Protein AF-A0A662A0X9-F1 (afdb_monomer_lite)

Structure (mmCIF, N/CA/C/O backbone):
data_AF-A0A662A0X9-F1
#
_entry.id   AF-A0A662A0X9-F1
#
loop_
_atom_site.group_PDB
_atom_site.id
_atom_site.type_symbol
_atom_site.label_atom_id
_atom_site.label_alt_id
_atom_site.label_comp_id
_atom_site.label_asym_id
_atom_site.label_entity_id
_atom_site.label_seq_id
_atom_site.pdbx_PDB_ins_code
_atom_site.Cartn_x
_atom_site.Cartn_y
_atom_site.Cartn_z
_atom_site.occupancy
_atom_site.B_iso_or_equiv
_atom_site.auth_seq_id
_atom_site.auth_comp_id
_atom_site.auth_asym_id
_atom_site.auth_atom_id
_atom_site.pdbx_PDB_model_num
ATOM 1 N N . MET A 1 1 ? 4.004 2.133 -5.952 1.00 86.50 1 MET A N 1
ATOM 2 C CA . MET A 1 1 ? 5.392 1.665 -6.192 1.00 86.50 1 MET A CA 1
ATOM 3 C C . MET A 1 1 ? 6.095 1.292 -4.889 1.00 86.50 1 MET A C 1
ATOM 5 O O . MET A 1 1 ? 6.550 0.162 -4.786 1.00 86.50 1 MET A O 1
ATOM 9 N N . SER A 1 2 ? 6.110 2.168 -3.874 1.00 86.56 2 SER A N 1
ATOM 10 C CA . SER A 1 2 ? 6.774 1.937 -2.575 1.00 86.56 2 SER A CA 1
ATOM 11 C C . SER A 1 2 ? 6.448 0.590 -1.918 1.00 86.56 2 SER A C 1
ATOM 13 O O . SER A 1 2 ? 7.362 -0.094 -1.471 1.00 86.56 2 SER A O 1
ATOM 15 N N . LEU A 1 3 ? 5.177 0.165 -1.932 1.00 87.81 3 LEU A N 1
ATOM 16 C CA . LEU A 1 3 ? 4.759 -1.155 -1.437 1.00 87.81 3 LEU A CA 1
ATOM 17 C C . LEU A 1 3 ? 5.535 -2.305 -2.096 1.00 87.81 3 LEU A C 1
ATOM 19 O O . LEU A 1 3 ? 6.056 -3.173 -1.405 1.00 87.81 3 LEU A O 1
ATOM 23 N N . ARG A 1 4 ? 5.634 -2.303 -3.430 1.00 90.62 4 ARG A N 1
ATOM 24 C CA . ARG A 1 4 ? 6.318 -3.364 -4.181 1.00 90.62 4 ARG A CA 1
ATOM 25 C C . ARG A 1 4 ? 7.823 -3.364 -3.932 1.00 90.62 4 ARG A C 1
ATOM 27 O O . ARG A 1 4 ? 8.410 -4.432 -3.849 1.00 90.62 4 ARG A O 1
ATOM 34 N N . ILE A 1 5 ? 8.423 -2.187 -3.754 1.00 90.31 5 ILE A N 1
ATOM 35 C CA . ILE A 1 5 ? 9.834 -2.060 -3.365 1.00 90.31 5 ILE A CA 1
ATOM 36 C C . ILE A 1 5 ? 10.054 -2.685 -1.983 1.00 90.31 5 ILE A C 1
ATOM 38 O O . ILE A 1 5 ? 10.960 -3.495 -1.807 1.00 90.31 5 ILE A O 1
ATOM 42 N N . SER A 1 6 ? 9.213 -2.347 -1.002 1.00 87.50 6 SER A N 1
ATOM 43 C CA . SER A 1 6 ? 9.299 -2.930 0.341 1.00 87.50 6 SER A CA 1
ATOM 44 C C . SER A 1 6 ? 9.110 -4.451 0.317 1.00 87.50 6 SER A C 1
ATOM 46 O O . SER A 1 6 ? 9.877 -5.163 0.963 1.00 87.50 6 SER A O 1
ATOM 48 N N . LEU A 1 7 ? 8.148 -4.949 -0.468 1.00 89.69 7 LEU A N 1
ATOM 49 C CA . LEU A 1 7 ? 7.924 -6.383 -0.649 1.00 89.69 7 LEU A CA 1
ATOM 50 C C . LEU A 1 7 ? 9.140 -7.081 -1.267 1.00 89.69 7 LEU A C 1
ATOM 52 O O . LEU A 1 7 ? 9.553 -8.109 -0.751 1.00 89.69 7 LEU A O 1
ATOM 56 N N . TYR A 1 8 ? 9.759 -6.498 -2.297 1.00 92.06 8 TYR A N 1
ATOM 57 C CA . TYR A 1 8 ? 10.965 -7.054 -2.913 1.00 92.06 8 TYR A CA 1
ATOM 58 C C . TYR A 1 8 ? 12.095 -7.256 -1.891 1.00 92.06 8 TYR A C 1
ATOM 60 O O . TYR A 1 8 ? 12.676 -8.338 -1.827 1.00 92.06 8 TYR A O 1
ATOM 68 N N . TYR A 1 9 ? 12.396 -6.263 -1.043 1.00 91.00 9 TYR A N 1
ATOM 69 C CA . TYR A 1 9 ? 13.446 -6.431 -0.026 1.00 91.00 9 TYR A CA 1
ATOM 70 C C . TYR A 1 9 ? 13.058 -7.447 1.045 1.00 91.00 9 TYR A C 1
ATOM 72 O O . TYR A 1 9 ? 13.914 -8.199 1.515 1.00 91.00 9 TYR A O 1
ATOM 80 N N . TYR A 1 10 ? 11.782 -7.503 1.424 1.00 90.25 10 TYR A N 1
ATOM 81 C CA . TYR A 1 10 ? 11.289 -8.539 2.323 1.00 90.25 10 TYR A CA 1
ATOM 82 C C . TYR A 1 10 ? 11.477 -9.937 1.711 1.00 90.25 10 TYR A C 1
ATOM 84 O O . TYR A 1 10 ? 12.106 -10.799 2.321 1.00 90.25 10 TYR A O 1
ATOM 92 N N . GLU A 1 11 ? 11.031 -10.148 0.475 1.00 91.62 11 GLU A N 1
ATOM 93 C CA . GLU A 1 11 ? 11.134 -11.435 -0.214 1.00 91.62 11 GLU A CA 1
ATOM 94 C C . GLU A 1 11 ? 12.598 -11.840 -0.445 1.00 91.62 11 GLU A C 1
ATOM 96 O O . GLU A 1 11 ? 12.960 -13.002 -0.261 1.00 91.62 11 GLU A O 1
ATOM 101 N N . LYS A 1 12 ? 13.468 -10.879 -0.777 1.00 90.44 12 LYS A N 1
ATOM 102 C CA . LYS A 1 12 ? 14.907 -11.104 -0.963 1.00 90.44 12 LYS A CA 1
ATOM 103 C C . LYS A 1 12 ? 15.613 -11.492 0.336 1.00 90.44 12 LYS A C 1
ATOM 105 O O . LYS A 1 12 ? 16.422 -12.417 0.340 1.00 90.44 12 LYS A O 1
ATOM 110 N N . THR A 1 13 ? 15.308 -10.813 1.444 1.00 89.06 13 THR A N 1
ATOM 111 C CA . THR A 1 13 ? 15.907 -11.110 2.762 1.00 89.06 13 THR A CA 1
ATOM 112 C C . THR A 1 13 ? 15.470 -12.469 3.310 1.00 89.06 13 THR A C 1
ATOM 114 O O . THR A 1 13 ? 16.243 -13.111 4.016 1.00 89.06 13 THR A O 1
ATOM 117 N N . HIS A 1 14 ? 14.281 -12.943 2.929 1.00 89.75 14 HIS A N 1
ATOM 118 C CA . HIS A 1 14 ? 13.721 -14.226 3.363 1.00 89.75 14 HIS A CA 1
ATOM 119 C C . HIS A 1 14 ? 13.911 -15.363 2.340 1.00 89.75 14 HIS A C 1
ATOM 121 O O . HIS A 1 14 ? 13.348 -16.439 2.514 1.00 89.75 14 HIS A O 1
ATOM 127 N N . ASN A 1 15 ? 14.722 -15.158 1.292 1.00 91.25 15 ASN A N 1
ATOM 128 C CA . ASN A 1 15 ? 14.991 -16.131 0.219 1.00 91.25 15 ASN A CA 1
ATOM 129 C C . ASN A 1 15 ? 13.729 -16.631 -0.522 1.00 91.25 15 ASN A C 1
ATOM 131 O O . ASN A 1 15 ? 13.713 -17.749 -1.031 1.00 91.25 15 ASN A O 1
ATOM 135 N N . ILE A 1 16 ? 12.676 -15.809 -0.594 1.00 91.19 16 ILE A N 1
ATOM 136 C CA . ILE A 1 16 ? 11.445 -16.096 -1.354 1.00 91.19 16 ILE A CA 1
ATOM 137 C C . ILE A 1 16 ? 11.681 -15.883 -2.857 1.00 91.19 16 ILE A C 1
ATOM 139 O O . ILE A 1 16 ? 11.128 -16.595 -3.692 1.00 91.19 16 ILE A O 1
ATOM 143 N N . ILE A 1 17 ? 12.526 -14.911 -3.206 1.00 90.75 17 ILE A N 1
ATOM 144 C CA . ILE A 1 17 ? 12.973 -14.647 -4.578 1.00 90.75 17 ILE A CA 1
ATOM 145 C C . ILE A 1 17 ? 14.481 -14.869 -4.705 1.00 90.75 17 ILE A C 1
ATOM 147 O O . ILE A 1 17 ? 15.219 -14.811 -3.719 1.00 90.75 17 ILE A O 1
ATOM 151 N N . ASN A 1 18 ? 14.946 -15.099 -5.937 1.00 89.12 18 ASN A N 1
ATOM 152 C CA . ASN A 1 18 ? 16.373 -15.218 -6.232 1.00 89.12 18 ASN A CA 1
ATOM 153 C C . ASN A 1 18 ? 17.113 -13.931 -5.809 1.00 89.12 18 ASN A C 1
ATOM 155 O O . ASN A 1 18 ? 16.688 -12.827 -6.152 1.00 89.12 18 ASN A O 1
ATOM 159 N N . LYS A 1 19 ? 18.234 -14.073 -5.089 1.00 84.94 19 LYS A N 1
ATOM 160 C CA . LYS A 1 19 ? 19.076 -12.954 -4.636 1.00 84.94 19 LYS A CA 1
ATOM 161 C C . LYS A 1 19 ? 19.642 -12.121 -5.787 1.00 84.94 19 LYS A C 1
ATOM 163 O O . LYS A 1 19 ? 19.870 -10.926 -5.594 1.00 84.94 19 LYS A O 1
ATOM 168 N N . ASP A 1 20 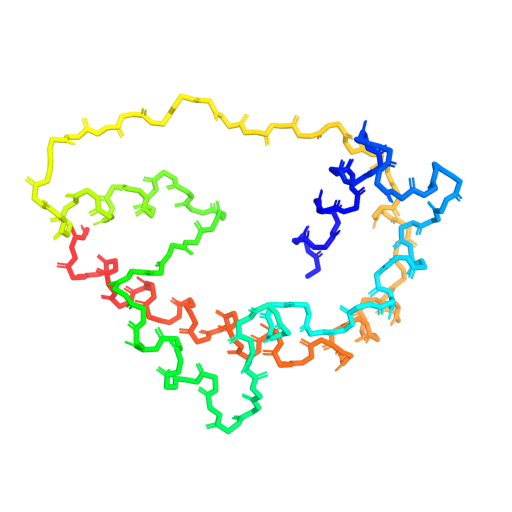? 19.811 -12.721 -6.958 1.00 88.88 20 ASP A N 1
ATOM 169 C CA . ASP A 1 20 ? 20.351 -12.051 -8.141 1.00 88.88 20 ASP A CA 1
ATOM 170 C C . ASP A 1 20 ? 19.276 -11.316 -8.951 1.00 88.88 20 ASP A C 1
ATOM 172 O O . ASP A 1 20 ? 19.604 -10.545 -9.849 1.00 88.88 20 ASP A O 1
ATOM 176 N N . ARG A 1 21 ? 17.988 -11.503 -8.620 1.00 89.31 21 ARG A N 1
ATOM 177 C CA . ARG A 1 21 ? 16.891 -10.798 -9.291 1.00 89.31 21 ARG A CA 1
ATOM 178 C C . ARG A 1 21 ? 16.987 -9.295 -9.041 1.00 89.31 21 ARG A C 1
ATOM 180 O O . ARG A 1 21 ? 17.162 -8.857 -7.896 1.00 89.31 21 ARG A O 1
ATOM 187 N N . LEU A 1 22 ? 16.819 -8.512 -10.104 1.00 90.88 22 LEU A N 1
ATOM 188 C CA . LEU A 1 22 ? 16.826 -7.054 -10.032 1.00 90.88 22 LEU A CA 1
ATOM 189 C C . LEU A 1 22 ? 15.460 -6.516 -9.601 1.00 90.88 22 LEU A C 1
ATOM 191 O O . LEU A 1 22 ? 14.410 -7.068 -9.933 1.00 90.88 22 LEU A O 1
ATOM 195 N N . LEU A 1 23 ? 15.461 -5.381 -8.896 1.00 90.19 23 LEU A N 1
ATOM 196 C CA . LEU A 1 23 ? 14.220 -4.737 -8.462 1.00 90.19 23 LEU A CA 1
ATOM 197 C C . LEU A 1 23 ? 13.339 -4.329 -9.657 1.00 90.19 23 LEU A C 1
ATOM 199 O O . LEU A 1 23 ? 12.119 -4.445 -9.584 1.00 90.19 23 LEU A O 1
ATOM 203 N N . THR A 1 24 ? 13.937 -3.864 -10.757 1.00 88.56 24 THR A N 1
ATOM 204 C CA . THR A 1 24 ? 13.210 -3.481 -11.981 1.00 88.56 24 THR A CA 1
ATOM 205 C C . THR A 1 24 ? 12.417 -4.642 -12.566 1.00 88.56 24 THR A C 1
ATOM 207 O O . THR A 1 24 ? 11.245 -4.471 -12.878 1.00 88.56 24 THR A O 1
ATOM 210 N N . GLU A 1 25 ? 13.035 -5.819 -12.652 1.00 89.44 25 GLU A N 1
ATOM 211 C CA . GLU A 1 25 ? 12.398 -7.035 -13.163 1.00 89.44 25 GLU A CA 1
ATOM 212 C C . GLU A 1 25 ? 11.228 -7.433 -12.263 1.00 89.44 25 GLU A C 1
ATOM 214 O O . GLU A 1 25 ? 10.124 -7.691 -12.734 1.00 89.44 25 GLU A O 1
ATOM 219 N N . GLU A 1 26 ? 11.433 -7.410 -10.942 1.00 90.25 26 GLU A N 1
ATOM 220 C CA . GLU A 1 26 ? 10.387 -7.777 -9.987 1.00 90.25 26 GLU A CA 1
ATOM 221 C C . GLU A 1 26 ? 9.166 -6.847 -10.075 1.00 90.25 26 GLU A C 1
ATOM 223 O O . GLU A 1 26 ? 8.017 -7.295 -10.003 1.00 90.25 26 GLU A O 1
ATOM 228 N N . LEU A 1 27 ? 9.383 -5.544 -10.267 1.00 89.88 27 LEU A N 1
ATOM 229 C CA . LEU A 1 27 ? 8.299 -4.566 -10.374 1.00 89.88 27 LEU A CA 1
ATOM 230 C C . LEU A 1 27 ? 7.378 -4.812 -11.578 1.00 89.88 27 LEU A C 1
ATOM 232 O O . LEU A 1 27 ? 6.193 -4.476 -11.496 1.00 89.88 27 LEU A O 1
ATOM 236 N N . GLU A 1 28 ? 7.880 -5.433 -12.644 1.00 88.38 28 GLU A N 1
ATOM 237 C CA . GLU A 1 28 ? 7.126 -5.722 -13.868 1.00 88.38 28 GLU A CA 1
ATOM 238 C C . GLU A 1 28 ? 6.287 -7.008 -13.775 1.00 88.38 28 GLU A C 1
ATOM 240 O O . GLU A 1 28 ? 5.242 -7.103 -14.414 1.00 88.38 28 GLU A O 1
ATOM 245 N N . LEU A 1 29 ? 6.671 -7.970 -12.928 1.00 89.12 29 LEU A N 1
ATOM 246 C CA . LEU A 1 29 ? 6.068 -9.313 -12.908 1.00 89.12 29 LEU A CA 1
ATOM 247 C C . LEU A 1 29 ? 4.626 -9.384 -12.390 1.00 89.12 29 LEU A C 1
ATOM 249 O O . LEU A 1 29 ? 3.892 -10.310 -12.728 1.00 89.12 29 LEU A O 1
ATOM 253 N N . ARG A 1 30 ? 4.226 -8.467 -11.504 1.00 87.88 30 ARG A N 1
ATOM 254 C CA . ARG A 1 30 ? 2.947 -8.562 -10.769 1.00 87.88 30 ARG A CA 1
ATOM 255 C C . ARG A 1 30 ? 2.170 -7.240 -10.818 1.00 87.88 30 ARG A C 1
ATOM 257 O O . ARG A 1 30 ? 2.062 -6.569 -9.787 1.00 87.88 30 ARG A O 1
ATOM 264 N N . PRO A 1 31 ? 1.685 -6.808 -11.996 1.00 93.75 31 PRO A N 1
ATOM 265 C CA . PRO A 1 31 ? 0.901 -5.584 -12.101 1.00 93.75 31 PRO A CA 1
ATOM 266 C C . PRO A 1 31 ? -0.395 -5.696 -11.293 1.00 93.75 31 PRO A C 1
ATOM 268 O O . PRO A 1 31 ? -0.983 -6.771 -11.195 1.00 93.75 31 PRO A O 1
ATOM 271 N N . ASN A 1 32 ? -0.846 -4.572 -10.738 1.00 95.62 32 ASN A N 1
ATOM 272 C CA . ASN A 1 32 ? -2.049 -4.476 -9.908 1.00 95.62 32 ASN A CA 1
ATOM 273 C C . ASN A 1 32 ? -2.040 -5.466 -8.730 1.00 95.62 32 ASN A C 1
ATOM 275 O O . ASN A 1 32 ? -2.986 -6.218 -8.496 1.00 95.62 32 ASN A O 1
ATOM 279 N N . TYR A 1 33 ? -0.919 -5.503 -8.013 1.00 94.75 33 TYR A N 1
ATOM 280 C CA . TYR A 1 33 ? -0.684 -6.413 -6.897 1.00 94.75 33 TYR A CA 1
ATOM 281 C C . TYR A 1 33 ? -1.768 -6.326 -5.815 1.00 94.75 33 TYR A C 1
ATOM 283 O O . TYR A 1 33 ? -2.249 -7.360 -5.353 1.00 94.75 33 TYR A O 1
ATOM 291 N N . ILE A 1 34 ? -2.175 -5.113 -5.428 1.00 93.94 34 ILE A N 1
ATOM 292 C CA . ILE A 1 34 ? -3.209 -4.918 -4.402 1.00 93.94 34 ILE A CA 1
ATOM 293 C C . ILE A 1 34 ? -4.553 -5.430 -4.921 1.00 93.94 34 ILE A C 1
ATOM 295 O O . ILE A 1 34 ? -5.242 -6.166 -4.215 1.00 93.94 34 ILE A O 1
ATOM 299 N N . ALA A 1 35 ? -4.910 -5.080 -6.158 1.00 96.69 35 ALA A N 1
ATOM 300 C CA . ALA A 1 35 ? -6.140 -5.555 -6.777 1.00 96.69 35 ALA A CA 1
ATOM 301 C C . ALA A 1 35 ? -6.194 -7.086 -6.824 1.00 96.69 35 ALA A C 1
ATOM 303 O O . ALA A 1 35 ? -7.203 -7.667 -6.433 1.00 96.69 35 ALA A O 1
ATOM 304 N N . ASN A 1 36 ? -5.095 -7.737 -7.216 1.00 95.12 36 ASN A N 1
ATOM 305 C CA . ASN A 1 36 ? -5.008 -9.194 -7.286 1.00 95.12 36 ASN A CA 1
ATOM 306 C C . ASN A 1 36 ? -5.178 -9.848 -5.909 1.00 95.12 36 ASN A C 1
ATOM 308 O O . ASN A 1 36 ? -5.942 -10.802 -5.788 1.00 95.12 36 ASN A O 1
ATOM 312 N N . ILE A 1 37 ? -4.536 -9.317 -4.861 1.00 93.38 37 ILE A N 1
ATOM 313 C CA . ILE A 1 37 ? -4.689 -9.834 -3.488 1.00 93.38 37 ILE A CA 1
ATOM 314 C C . ILE A 1 37 ? -6.130 -9.730 -3.001 1.00 93.38 37 ILE A C 1
ATOM 316 O O . ILE A 1 37 ? -6.646 -10.655 -2.380 1.00 93.38 37 ILE A O 1
ATOM 320 N N . LEU A 1 38 ? -6.789 -8.607 -3.278 1.00 92.56 38 LEU A N 1
ATOM 321 C CA . LEU A 1 38 ? -8.174 -8.388 -2.867 1.00 92.56 38 LEU A CA 1
ATOM 322 C C . LEU A 1 38 ? -9.182 -9.104 -3.790 1.00 92.56 38 LEU A C 1
ATOM 324 O O . LEU A 1 38 ? -10.388 -9.110 -3.522 1.00 92.56 38 LEU A O 1
ATOM 328 N N . GLY A 1 39 ? -8.718 -9.702 -4.893 1.00 94.88 39 GLY A N 1
ATOM 329 C CA . GLY A 1 39 ? -9.567 -10.250 -5.949 1.00 94.88 39 GLY A CA 1
ATOM 330 C C . GLY A 1 39 ? -10.494 -9.189 -6.550 1.00 94.88 39 GLY A C 1
ATOM 331 O O . GLY A 1 39 ? -11.679 -9.454 -6.758 1.00 94.88 39 GLY A O 1
ATOM 332 N N . CYS A 1 40 ? -9.991 -7.967 -6.718 1.00 94.94 40 CYS A N 1
ATOM 333 C CA . CYS A 1 40 ? -10.722 -6.823 -7.245 1.00 94.94 40 CYS A CA 1
ATOM 334 C C . CYS A 1 40 ? -10.433 -6.596 -8.733 1.00 94.94 40 CYS A C 1
ATOM 336 O O . CYS A 1 40 ? -9.335 -6.853 -9.220 1.00 94.94 40 CYS A O 1
ATOM 338 N N . ASN A 1 41 ? -11.397 -6.001 -9.423 1.00 97.00 41 ASN A N 1
ATOM 339 C CA . ASN A 1 41 ? -11.269 -5.425 -10.755 1.00 97.00 41 ASN A CA 1
ATOM 340 C C . ASN A 1 41 ? -11.821 -3.983 -10.755 1.00 97.00 41 ASN A C 1
ATOM 342 O O . ASN A 1 41 ? -12.207 -3.451 -9.711 1.00 97.00 41 ASN A O 1
ATOM 346 N N . THR A 1 42 ? -11.854 -3.329 -11.916 1.00 96.94 42 THR A N 1
ATOM 347 C CA . THR A 1 42 ? -12.356 -1.949 -12.062 1.00 96.94 42 THR A CA 1
ATOM 348 C C . THR A 1 42 ? -13.808 -1.770 -11.636 1.00 96.94 42 THR A C 1
ATOM 350 O O . THR A 1 42 ? -14.182 -0.672 -11.224 1.00 96.94 42 THR A O 1
ATOM 353 N N . ASP A 1 43 ? -14.603 -2.832 -11.694 1.00 98.00 43 ASP A N 1
ATOM 354 C CA . ASP A 1 43 ? -16.050 -2.764 -11.523 1.00 98.00 43 ASP A CA 1
ATOM 355 C C . ASP A 1 43 ? -16.441 -2.997 -10.060 1.00 98.00 43 ASP A C 1
ATOM 357 O O . ASP A 1 43 ? -17.378 -2.378 -9.561 1.00 98.00 43 ASP A O 1
ATOM 361 N N . ASN A 1 44 ? -15.680 -3.829 -9.338 1.00 97.69 44 ASN A N 1
ATOM 362 C CA . ASN A 1 44 ? -16.020 -4.257 -7.979 1.00 97.69 44 ASN A CA 1
ATOM 363 C C . ASN A 1 44 ? -15.104 -3.706 -6.871 1.00 97.69 44 ASN A C 1
ATOM 365 O O . ASN A 1 44 ? -15.394 -3.914 -5.690 1.00 97.69 44 ASN A O 1
ATOM 369 N N . TYR A 1 45 ? -14.008 -3.003 -7.197 1.00 97.75 45 TYR A N 1
ATOM 370 C CA . TYR A 1 45 ? -13.028 -2.623 -6.169 1.00 97.75 45 TYR A CA 1
ATOM 371 C C . TYR A 1 45 ? -13.642 -1.768 -5.053 1.00 97.75 45 TYR A C 1
ATOM 373 O O . TYR A 1 45 ? -13.323 -1.965 -3.884 1.00 97.75 45 TYR A O 1
ATOM 381 N N . LYS A 1 46 ? -14.561 -0.852 -5.388 1.00 97.94 46 LYS A N 1
ATOM 382 C CA . LYS A 1 46 ? -15.237 -0.004 -4.393 1.00 97.94 46 LYS A CA 1
ATOM 383 C C . LYS A 1 46 ? -16.098 -0.824 -3.441 1.00 97.94 46 LYS A C 1
ATOM 385 O O . LYS A 1 46 ? -16.049 -0.588 -2.240 1.00 97.94 46 LYS A O 1
ATOM 390 N N . GLU A 1 47 ? -16.872 -1.768 -3.969 1.00 97.31 47 GLU A N 1
ATOM 391 C CA . GLU A 1 47 ? -17.739 -2.646 -3.179 1.00 97.31 47 GLU A CA 1
ATOM 392 C C . GLU A 1 47 ? -16.912 -3.476 -2.196 1.00 97.31 47 GLU A C 1
ATOM 394 O O . GLU A 1 47 ? -17.150 -3.426 -0.990 1.00 97.31 47 GLU A O 1
ATOM 399 N N . LYS A 1 48 ? -15.866 -4.145 -2.694 1.00 95.81 48 LYS A N 1
ATOM 400 C CA . LYS A 1 48 ? -14.962 -4.943 -1.860 1.00 95.81 48 LYS A CA 1
ATOM 401 C C . LYS A 1 48 ? -14.298 -4.105 -0.773 1.00 95.81 48 LYS A C 1
ATOM 403 O O . LYS A 1 48 ? -14.308 -4.496 0.389 1.00 95.81 48 LYS A O 1
ATOM 408 N N . ILE A 1 49 ? -13.795 -2.921 -1.114 1.00 95.69 49 ILE A N 1
ATOM 409 C CA . ILE A 1 49 ? -13.201 -2.004 -0.132 1.00 95.69 49 ILE A CA 1
ATOM 410 C C . ILE A 1 49 ? -14.242 -1.530 0.896 1.00 95.69 49 ILE A C 1
ATOM 412 O O . ILE A 1 49 ? -13.916 -1.367 2.068 1.00 95.69 49 ILE A O 1
ATOM 416 N N . ASN A 1 50 ? -15.495 -1.314 0.492 1.00 95.50 50 ASN A N 1
ATOM 417 C CA . ASN A 1 50 ? -16.569 -0.910 1.403 1.00 95.50 50 ASN A CA 1
ATOM 418 C C . ASN A 1 50 ? -17.021 -2.024 2.348 1.00 95.50 50 ASN A C 1
ATOM 420 O O . ASN A 1 50 ? -17.529 -1.708 3.419 1.00 95.50 50 ASN A O 1
ATOM 424 N N . SER A 1 51 ? -16.828 -3.289 1.972 1.00 94.69 51 SER A N 1
ATOM 425 C CA . SER A 1 51 ? -17.111 -4.435 2.843 1.00 94.69 51 SER A CA 1
ATOM 426 C C . SER A 1 51 ? -16.111 -4.580 3.998 1.00 94.69 51 SER A C 1
ATOM 428 O O . SER A 1 51 ? -16.405 -5.242 4.992 1.00 94.69 51 SER A O 1
ATOM 430 N N . SER A 1 52 ? -14.942 -3.938 3.902 1.00 93.50 52 SER A N 1
ATOM 431 C CA . SER A 1 52 ? -13.946 -3.939 4.969 1.00 93.50 52 SER A CA 1
ATOM 432 C C . SER A 1 52 ? -14.421 -3.117 6.166 1.00 93.50 52 SER A C 1
ATOM 434 O O . SER A 1 52 ? -14.738 -1.936 6.029 1.00 93.50 52 SER A O 1
ATOM 436 N N . PHE A 1 53 ? -14.374 -3.715 7.360 1.00 93.94 53 PHE A N 1
ATOM 437 C CA . PHE A 1 53 ? -14.674 -3.029 8.625 1.00 93.94 53 PHE A CA 1
ATOM 438 C C . PHE A 1 53 ? -13.807 -1.776 8.836 1.00 93.94 53 PHE A C 1
ATOM 440 O O . PHE A 1 53 ? -14.286 -0.743 9.298 1.00 93.94 53 PHE A O 1
ATOM 447 N N . PHE A 1 54 ? -12.524 -1.861 8.480 1.00 94.81 54 PHE A N 1
ATOM 448 C CA . PHE A 1 54 ? -11.559 -0.785 8.652 1.00 94.81 54 PHE A CA 1
ATOM 449 C C . PHE A 1 54 ? -10.514 -0.799 7.532 1.00 94.81 54 PHE A C 1
ATOM 451 O O . PHE A 1 54 ? -10.140 -1.858 7.029 1.00 94.81 54 PHE A O 1
ATOM 458 N N . ILE A 1 55 ? -10.029 0.388 7.160 1.00 94.06 55 ILE A N 1
ATOM 459 C CA . ILE A 1 55 ? -8.953 0.585 6.185 1.00 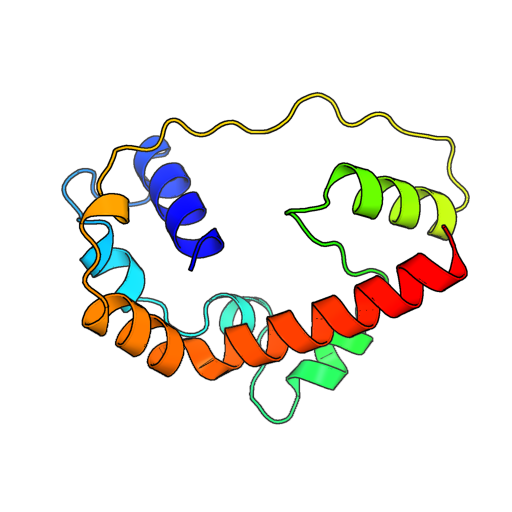94.06 55 ILE A CA 1
ATOM 460 C C . ILE A 1 55 ? -7.913 1.501 6.826 1.00 94.06 55 ILE A C 1
ATOM 462 O O . ILE A 1 55 ? -8.197 2.668 7.095 1.00 94.06 55 ILE A O 1
ATOM 466 N N . GLY A 1 56 ? -6.713 0.971 7.053 1.00 93.12 56 GLY A N 1
ATOM 467 C CA . GLY A 1 56 ? -5.562 1.738 7.527 1.00 93.12 56 GLY A CA 1
ATOM 468 C C . GLY A 1 56 ? -4.638 2.165 6.388 1.00 93.12 56 GLY A C 1
ATOM 469 O O . GLY A 1 56 ? -4.607 1.539 5.328 1.00 93.12 56 GLY A O 1
ATOM 470 N N . ILE A 1 57 ? -3.851 3.211 6.634 1.00 92.38 57 ILE A N 1
ATOM 471 C CA . ILE A 1 57 ? -2.812 3.714 5.735 1.00 92.38 57 ILE A CA 1
ATOM 472 C C . ILE A 1 57 ? -1.450 3.460 6.375 1.00 92.38 57 ILE A C 1
ATOM 474 O O . ILE A 1 57 ? -1.157 3.966 7.458 1.00 92.38 57 ILE A O 1
ATOM 478 N N . PHE A 1 58 ? -0.607 2.676 5.703 1.00 86.56 58 PHE A N 1
ATOM 479 C CA . PHE A 1 58 ? 0.672 2.233 6.260 1.00 86.56 58 PHE A CA 1
ATOM 480 C C . PHE A 1 58 ? 1.628 3.403 6.534 1.00 86.56 58 PHE A C 1
ATOM 482 O O . PHE A 1 58 ? 2.250 3.463 7.588 1.00 86.56 58 PHE A O 1
ATOM 489 N N . GLU A 1 59 ? 1.673 4.396 5.648 1.00 86.12 59 GLU A N 1
ATOM 490 C CA . GLU A 1 59 ? 2.434 5.641 5.819 1.00 86.12 59 GLU A CA 1
ATOM 491 C C . GLU A 1 59 ? 1.972 6.459 7.036 1.00 86.12 59 GLU A C 1
ATOM 493 O O . GLU A 1 59 ? 2.687 7.341 7.505 1.00 86.12 59 GLU A O 1
ATOM 498 N N . LYS A 1 60 ? 0.779 6.164 7.561 1.00 89.19 60 LYS A N 1
ATOM 499 C CA . LYS A 1 60 ? 0.180 6.783 8.743 1.00 89.19 60 LYS A CA 1
ATOM 500 C C . LYS A 1 60 ? -0.133 5.722 9.802 1.00 89.19 60 LYS A 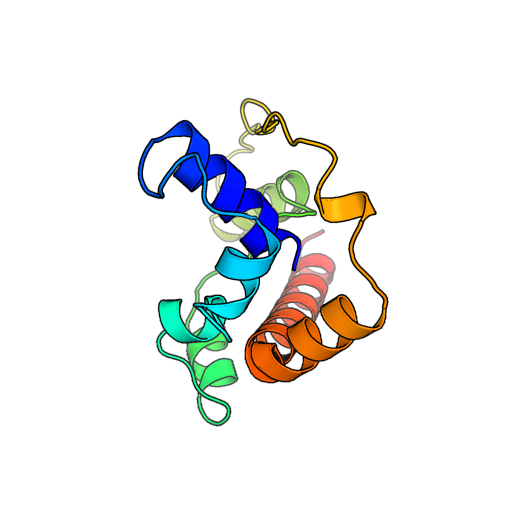C 1
ATOM 502 O O . LYS A 1 60 ? -1.179 5.793 10.443 1.00 89.19 60 LYS A O 1
ATOM 507 N N . ILE A 1 61 ? 0.733 4.717 9.979 1.00 88.31 61 ILE A N 1
ATOM 508 C CA . ILE A 1 61 ? 0.418 3.520 10.779 1.00 88.31 61 ILE A CA 1
ATOM 509 C C . ILE A 1 61 ? -0.028 3.843 12.211 1.00 88.31 61 ILE A C 1
ATOM 511 O O . ILE A 1 61 ? -1.041 3.319 12.665 1.00 88.31 61 ILE A O 1
ATOM 515 N N . ASN A 1 62 ? 0.657 4.766 12.893 1.00 88.06 62 ASN A N 1
ATOM 516 C CA . ASN A 1 62 ? 0.305 5.175 14.255 1.00 88.06 62 ASN A CA 1
ATOM 517 C C . ASN A 1 62 ? -1.084 5.833 14.316 1.00 88.06 62 ASN A C 1
ATOM 519 O O . ASN A 1 62 ? -1.871 5.549 15.214 1.00 88.06 62 ASN A O 1
ATOM 523 N N . GLU A 1 63 ? -1.405 6.694 13.348 1.00 90.81 63 GLU A N 1
ATOM 524 C CA . GLU A 1 63 ? -2.711 7.359 13.256 1.00 90.81 63 GLU A CA 1
ATOM 525 C C . GLU A 1 63 ? -3.819 6.360 12.894 1.00 90.81 63 GLU A C 1
ATOM 527 O O . GLU A 1 63 ? -4.867 6.329 13.536 1.00 90.81 63 GLU A O 1
ATOM 532 N N . SER A 1 64 ? -3.547 5.479 11.929 1.00 93.06 64 SER A N 1
ATOM 533 C CA . SER A 1 64 ? -4.453 4.405 11.519 1.00 93.06 64 SER A CA 1
ATOM 534 C C . SER A 1 64 ? -4.787 3.488 12.686 1.00 93.06 64 SER A C 1
ATOM 536 O O . SER A 1 64 ? -5.938 3.110 12.878 1.00 93.06 64 SER A O 1
ATOM 538 N N . PHE A 1 65 ? -3.795 3.156 13.503 1.00 90.69 65 PHE A N 1
ATOM 539 C CA . PHE A 1 65 ? -4.000 2.290 14.649 1.00 90.69 65 PHE A CA 1
ATOM 540 C C . PHE A 1 65 ? -4.783 2.982 15.771 1.00 90.69 65 PHE A C 1
ATOM 542 O O . PHE A 1 65 ? -5.682 2.374 16.346 1.00 90.69 65 PHE A O 1
ATOM 549 N N . LYS A 1 66 ? -4.540 4.277 16.021 1.00 90.25 66 LYS A N 1
ATOM 550 C CA . LYS A 1 66 ? -5.377 5.081 16.931 1.00 90.25 66 LYS A CA 1
ATOM 551 C C . LYS A 1 66 ? -6.838 5.120 16.480 1.00 90.25 66 LYS A C 1
ATOM 553 O O . LYS A 1 66 ? -7.731 4.958 17.309 1.00 90.25 66 LYS A O 1
ATOM 558 N N . LEU A 1 67 ? -7.087 5.298 15.181 1.00 92.62 67 LEU A N 1
ATOM 559 C CA . LEU A 1 67 ? -8.438 5.234 14.613 1.00 92.62 67 LEU A CA 1
ATOM 560 C C . LEU A 1 67 ? -9.072 3.858 14.814 1.00 92.62 67 LEU A C 1
ATOM 562 O O . LEU A 1 67 ? -10.217 3.775 15.249 1.00 92.62 67 LEU A O 1
ATOM 566 N N . PHE A 1 68 ? -8.323 2.788 14.543 1.00 92.62 68 PHE A N 1
ATOM 567 C CA . PHE A 1 68 ? -8.796 1.423 14.744 1.00 92.62 68 PHE A CA 1
ATOM 568 C C . PHE A 1 68 ? -9.199 1.167 16.200 1.00 92.62 68 PHE A C 1
ATOM 570 O O . PHE A 1 68 ? -10.310 0.711 16.444 1.00 92.62 68 PHE A O 1
ATOM 577 N N . VAL A 1 69 ? -8.350 1.537 17.166 1.00 91.81 69 VAL A N 1
ATOM 578 C CA . VAL A 1 69 ? -8.628 1.392 18.606 1.00 91.81 69 VAL A CA 1
ATOM 579 C C . VAL A 1 69 ? -9.892 2.150 19.022 1.00 91.81 69 VAL A C 1
ATOM 581 O O . VAL A 1 69 ? -10.707 1.596 19.759 1.00 91.81 69 VAL A O 1
ATOM 584 N N . LYS A 1 70 ? -10.093 3.378 18.516 1.00 89.88 70 LYS A N 1
ATOM 585 C CA . LYS A 1 70 ? -11.324 4.149 18.761 1.00 89.88 70 LYS A CA 1
ATOM 586 C C . LYS A 1 70 ? -1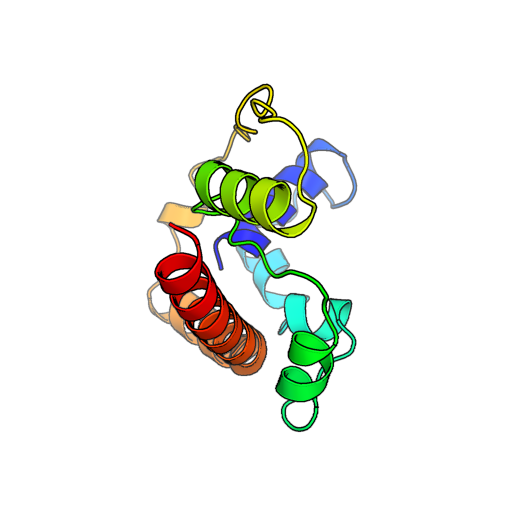2.569 3.449 18.213 1.00 89.88 70 LYS A C 1
ATOM 588 O O . LYS A 1 70 ? -13.600 3.473 18.871 1.00 89.88 70 LYS A O 1
ATOM 593 N N . LEU A 1 71 ? -12.481 2.833 17.033 1.00 91.31 71 LEU A N 1
ATOM 594 C CA . LEU A 1 71 ? -13.612 2.133 16.411 1.00 91.31 71 LEU A CA 1
ATOM 595 C C . LEU A 1 71 ? -14.035 0.868 17.157 1.00 91.31 71 LEU A C 1
ATOM 597 O O . LEU A 1 71 ? -15.209 0.516 17.118 1.00 91.31 71 LEU A O 1
ATOM 601 N N . ILE A 1 72 ? -13.094 0.183 17.805 1.00 91.94 72 ILE A N 1
ATOM 602 C CA . ILE A 1 72 ? -13.372 -1.031 18.585 1.00 91.94 72 ILE A CA 1
ATOM 603 C C . ILE A 1 72 ? -13.567 -0.747 20.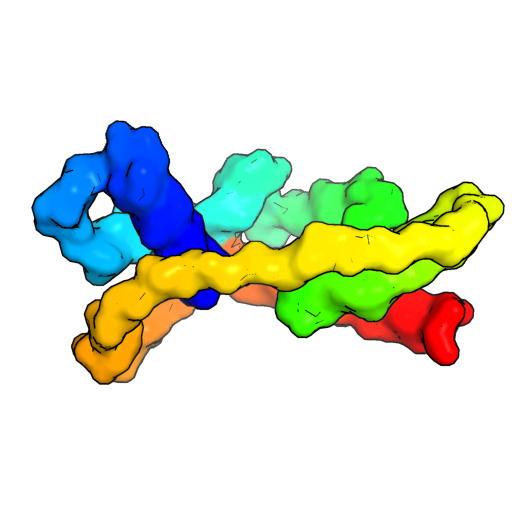082 1.00 91.94 72 ILE A C 1
ATOM 605 O O . ILE A 1 72 ? -13.609 -1.688 20.867 1.00 91.94 72 ILE A O 1
ATOM 609 N N . GLU A 1 73 ? -13.623 0.531 20.480 1.00 86.88 73 GLU A N 1
ATOM 610 C CA . GLU A 1 73 ? -13.766 0.985 21.875 1.00 86.88 73 GLU A CA 1
ATOM 611 C C . GLU A 1 73 ? -12.748 0.342 22.839 1.00 86.88 73 GLU A C 1
ATOM 613 O O . GLU A 1 73 ? -13.021 0.079 24.011 1.00 86.88 73 GLU A O 1
ATOM 618 N N . SER A 1 74 ? -11.538 0.083 22.338 1.00 83.88 74 SER A N 1
ATOM 619 C CA . SER A 1 74 ? -10.469 -0.546 23.112 1.00 83.88 74 SER A CA 1
ATOM 620 C C . SER A 1 74 ? -9.600 0.497 23.816 1.00 83.88 74 SER A C 1
ATOM 622 O O . SER A 1 74 ? -9.573 1.679 23.468 1.00 83.88 74 SER A O 1
ATOM 624 N N . LYS A 1 75 ? -8.832 0.045 24.812 1.00 78.88 75 LYS A N 1
ATOM 625 C CA . LYS A 1 75 ? -7.781 0.853 25.442 1.00 78.88 75 LYS A CA 1
ATOM 626 C C . LYS A 1 75 ? -6.682 1.185 24.433 1.00 78.88 75 LYS A C 1
ATOM 628 O O . LYS A 1 75 ? -6.425 0.400 23.521 1.00 78.88 75 LYS A O 1
ATOM 633 N N . GLU A 1 76 ? -6.038 2.336 24.623 1.00 74.69 76 GLU A N 1
ATOM 634 C CA . GLU A 1 76 ? -4.930 2.797 23.786 1.00 74.69 76 GLU A CA 1
ATOM 635 C C . GLU A 1 76 ? -3.796 1.764 23.769 1.00 74.69 76 GLU A C 1
ATOM 637 O O . GLU A 1 76 ? -3.351 1.285 24.813 1.00 74.69 76 GLU A O 1
ATOM 642 N N . VAL A 1 77 ? -3.350 1.403 22.565 1.00 71.81 77 VAL A N 1
ATOM 643 C CA . VAL A 1 77 ? -2.259 0.453 22.350 1.00 71.81 77 VAL A CA 1
ATOM 644 C C . VAL A 1 77 ? -1.132 1.184 21.630 1.00 71.81 77 VAL A C 1
ATOM 646 O O . VAL A 1 77 ? -1.326 1.749 20.553 1.00 71.81 77 VAL A O 1
ATOM 649 N N . THR A 1 78 ? 0.059 1.153 22.219 1.00 75.38 78 THR A N 1
ATOM 650 C CA . THR A 1 78 ? 1.275 1.695 21.608 1.00 75.38 78 THR A CA 1
ATOM 651 C C . THR A 1 78 ? 1.881 0.647 20.684 1.00 75.38 78 THR A C 1
ATOM 653 O O . THR A 1 78 ? 2.152 -0.474 21.114 1.00 75.38 78 THR A O 1
ATOM 656 N N . LEU A 1 79 ? 2.114 0.998 19.417 1.00 76.00 79 LEU A N 1
ATOM 657 C CA . LEU A 1 79 ? 2.758 0.088 18.473 1.00 76.00 79 LEU A CA 1
ATOM 658 C C . LEU A 1 79 ? 4.239 -0.116 18.844 1.00 76.00 79 LEU A C 1
ATOM 660 O O . LEU A 1 79 ? 4.987 0.863 18.939 1.00 76.00 79 LEU A O 1
ATOM 664 N N . PRO A 1 80 ? 4.696 -1.366 19.042 1.00 67.75 80 PRO A N 1
ATOM 665 C CA . PRO A 1 80 ? 6.078 -1.643 19.387 1.00 67.75 80 PRO A CA 1
ATOM 666 C C . PRO A 1 80 ? 6.936 -1.615 18.115 1.00 67.75 80 PRO A C 1
ATOM 668 O O . PRO A 1 80 ? 7.078 -2.627 17.438 1.00 67.75 80 PRO A O 1
ATOM 671 N N . LYS A 1 81 ? 7.548 -0.455 17.842 1.00 69.19 81 LYS A N 1
ATOM 672 C CA . LYS A 1 81 ? 8.629 -0.229 16.858 1.00 69.19 81 LYS A CA 1
ATOM 673 C C . LYS A 1 81 ? 8.216 -0.233 15.374 1.00 69.19 81 LYS A C 1
ATOM 675 O O . LYS A 1 81 ? 7.469 -1.076 14.895 1.00 69.19 81 LYS A O 1
ATOM 680 N N . GLU A 1 82 ? 8.784 0.709 14.620 1.00 68.69 82 GLU A N 1
ATOM 681 C CA . GLU A 1 82 ? 8.661 0.762 13.160 1.00 68.69 82 GLU A CA 1
ATOM 682 C C . GLU A 1 82 ? 9.577 -0.268 12.481 1.00 68.69 82 GLU A C 1
ATOM 684 O O . GLU A 1 82 ? 10.754 -0.420 12.826 1.00 68.69 82 GLU A O 1
ATOM 689 N N . ASN A 1 83 ? 9.041 -0.962 11.476 1.00 67.00 83 ASN A N 1
ATOM 690 C CA . ASN A 1 83 ? 9.817 -1.881 10.650 1.00 67.00 83 ASN A CA 1
ATOM 691 C C . ASN A 1 83 ? 10.727 -1.090 9.703 1.00 67.00 83 ASN A C 1
ATOM 693 O O . ASN A 1 83 ? 10.264 -0.516 8.718 1.00 67.00 83 ASN A O 1
ATOM 697 N N . VAL A 1 84 ? 12.034 -1.098 9.975 1.00 69.75 84 VAL A N 1
ATOM 698 C CA . VAL A 1 84 ? 13.051 -0.498 9.102 1.00 69.75 84 VAL A CA 1
ATOM 699 C C . VAL A 1 84 ? 13.748 -1.604 8.315 1.00 69.75 84 VAL A C 1
ATOM 701 O O . VAL A 1 84 ? 14.568 -2.346 8.852 1.00 69.75 84 VAL A O 1
ATOM 704 N N . SER A 1 85 ? 13.421 -1.726 7.030 1.00 67.31 85 SER A N 1
ATOM 705 C CA . SER A 1 85 ? 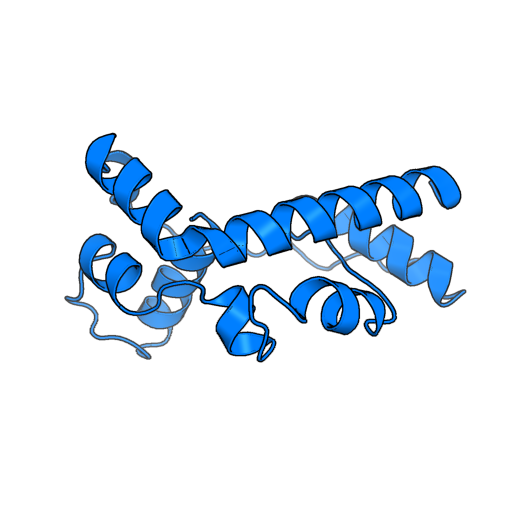14.127 -2.627 6.114 1.00 67.31 85 SER A CA 1
ATOM 706 C C . SER A 1 85 ? 15.422 -1.972 5.629 1.00 67.31 85 SER A C 1
ATOM 708 O O . SER A 1 85 ? 15.404 -0.814 5.210 1.00 67.31 85 SER A O 1
ATOM 710 N N . GLN A 1 86 ? 16.536 -2.709 5.624 1.00 74.06 86 GLN A N 1
ATOM 711 C CA . GLN A 1 86 ? 17.756 -2.258 4.951 1.00 74.06 86 GLN A CA 1
ATOM 712 C C . GLN A 1 86 ? 17.541 -2.318 3.434 1.00 74.06 86 GLN A C 1
ATOM 714 O O . GLN A 1 86 ? 17.514 -3.396 2.843 1.00 74.06 86 GLN A O 1
ATOM 719 N N . LYS A 1 87 ? 17.338 -1.152 2.819 1.00 80.75 87 LYS A N 1
ATOM 720 C CA . LYS A 1 87 ? 17.177 -1.001 1.370 1.00 80.75 87 LYS A CA 1
ATOM 721 C C . LYS A 1 87 ? 18.520 -0.645 0.740 1.00 80.75 87 LYS A C 1
ATOM 723 O O . LYS A 1 87 ? 19.296 0.114 1.320 1.00 80.75 87 LYS A O 1
ATOM 728 N N . ASP A 1 88 ? 18.784 -1.168 -0.452 1.00 80.50 88 ASP A N 1
ATOM 729 C CA . ASP A 1 88 ? 19.885 -0.671 -1.277 1.00 80.50 88 ASP A CA 1
ATOM 730 C C . ASP A 1 88 ? 19.460 0.601 -2.045 1.00 80.50 88 ASP A C 1
ATOM 732 O O . ASP A 1 88 ? 18.362 1.127 -1.867 1.00 80.50 88 ASP A O 1
ATOM 736 N N . LYS A 1 89 ? 20.353 1.144 -2.880 1.00 80.25 89 LYS A N 1
ATOM 737 C CA . LYS A 1 89 ? 20.105 2.384 -3.636 1.00 80.25 89 LYS A CA 1
ATOM 738 C C . LYS A 1 89 ? 19.489 2.145 -5.026 1.00 80.25 89 LYS A C 1
ATOM 740 O O . LYS A 1 89 ? 19.478 3.086 -5.816 1.00 80.25 89 LYS A O 1
ATOM 745 N N . GLN A 1 90 ? 18.986 0.943 -5.345 1.00 84.62 90 GLN A N 1
ATOM 746 C CA . GLN A 1 90 ? 18.456 0.626 -6.685 1.00 84.62 90 GLN A CA 1
ATOM 747 C C . GLN A 1 90 ? 17.325 1.571 -7.115 1.00 84.62 90 GLN A C 1
ATOM 749 O O . GLN A 1 90 ? 17.271 1.974 -8.275 1.00 84.62 90 GLN A O 1
ATOM 754 N N . GLU A 1 91 ? 16.472 1.997 -6.179 1.00 82.06 91 GLU A N 1
ATOM 755 C CA . GLU A 1 91 ? 15.359 2.912 -6.466 1.00 82.06 91 GLU A CA 1
ATOM 756 C C . GLU A 1 91 ? 15.798 4.284 -7.003 1.00 82.06 91 GLU A C 1
ATOM 758 O O . GLU A 1 91 ? 15.043 4.939 -7.720 1.00 82.06 91 GLU A O 1
ATOM 763 N N . LYS A 1 92 ? 17.033 4.714 -6.707 1.00 83.62 92 LYS A N 1
ATOM 764 C CA . LYS A 1 92 ? 17.573 5.999 -7.178 1.00 83.62 92 LYS A CA 1
ATOM 765 C C . LYS A 1 92 ? 17.885 5.999 -8.672 1.00 83.62 92 LYS A C 1
ATOM 767 O O . LYS A 1 92 ? 18.033 7.068 -9.252 1.00 83.62 92 LYS A O 1
ATOM 772 N N . ASN A 1 93 ? 17.973 4.818 -9.278 1.00 85.75 93 ASN A N 1
ATOM 773 C CA . ASN A 1 93 ? 18.332 4.647 -10.681 1.00 85.75 93 ASN A CA 1
ATOM 774 C C . ASN A 1 93 ? 17.104 4.511 -11.592 1.00 85.75 93 ASN A C 1
ATOM 776 O O . ASN A 1 93 ? 17.261 4.270 -12.787 1.00 85.75 93 ASN A O 1
ATOM 780 N N . PHE A 1 94 ? 15.882 4.645 -11.061 1.00 89.94 94 PHE A N 1
ATOM 781 C CA . PHE A 1 94 ? 14.689 4.577 -11.896 1.00 89.94 94 PHE A CA 1
ATOM 782 C C . PHE A 1 94 ? 14.574 5.789 -12.815 1.00 89.94 94 PHE A C 1
ATOM 784 O O . PHE A 1 94 ? 14.518 6.938 -12.380 1.00 89.94 94 PHE A O 1
ATOM 791 N N . THR A 1 95 ? 14.455 5.509 -14.107 1.00 92.12 95 THR A N 1
ATOM 792 C CA . THR A 1 95 ? 14.134 6.516 -15.115 1.00 92.12 95 THR A CA 1
ATOM 793 C C . THR A 1 95 ? 12.679 6.968 -14.983 1.00 92.12 95 THR A C 1
ATOM 795 O O . THR A 1 95 ? 11.796 6.216 -14.556 1.00 92.12 95 THR A O 1
ATOM 798 N N . SER A 1 96 ? 12.386 8.191 -15.431 1.00 92.69 96 SER A N 1
ATOM 799 C CA . SER A 1 96 ? 11.008 8.694 -15.498 1.00 92.69 96 SER A CA 1
ATOM 800 C C . SER A 1 96 ? 10.103 7.791 -16.343 1.00 92.69 96 SER A C 1
ATOM 802 O O . SER A 1 96 ? 8.928 7.629 -16.014 1.00 92.69 96 SER A O 1
ATOM 804 N N . GLN A 1 97 ? 10.650 7.156 -17.386 1.00 93.12 97 GLN A N 1
ATOM 805 C CA . GLN A 1 97 ? 9.911 6.218 -18.227 1.00 93.12 97 GLN A CA 1
ATOM 806 C C . GLN A 1 97 ? 9.538 4.936 -17.470 1.00 93.12 97 GLN A C 1
ATOM 808 O O . GLN A 1 97 ? 8.395 4.502 -17.555 1.00 93.12 97 GLN A O 1
ATOM 813 N N . GLN A 1 98 ? 10.448 4.366 -16.674 1.00 92.00 98 GLN A N 1
ATOM 814 C CA . GLN A 1 98 ? 10.141 3.197 -15.837 1.00 92.00 98 GLN A CA 1
ATOM 815 C C . GLN A 1 98 ? 9.053 3.509 -14.806 1.00 92.00 98 GLN A C 1
ATOM 817 O O . GLN A 1 98 ? 8.126 2.723 -14.624 1.00 92.00 98 GLN A O 1
ATOM 822 N N . ILE A 1 99 ? 9.115 4.683 -14.170 1.00 92.94 99 ILE A N 1
ATOM 823 C CA . ILE A 1 99 ? 8.081 5.120 -13.220 1.00 92.94 99 ILE A CA 1
ATOM 824 C C . ILE A 1 99 ? 6.731 5.279 -13.928 1.00 92.94 99 ILE A C 1
ATOM 826 O O . ILE A 1 99 ? 5.699 4.875 -13.389 1.00 92.94 99 ILE A O 1
ATOM 830 N N . LYS A 1 100 ? 6.725 5.865 -15.130 1.00 94.19 100 LYS A N 1
ATOM 831 C CA . LYS A 1 100 ? 5.515 6.028 -15.940 1.00 94.19 100 LYS A CA 1
ATOM 832 C C . LYS A 1 100 ? 4.912 4.671 -16.313 1.00 94.19 100 LYS A C 1
ATOM 834 O O . LYS A 1 100 ? 3.750 4.440 -15.992 1.00 94.19 100 LYS A O 1
ATOM 839 N N . ASN A 1 101 ? 5.712 3.761 -16.866 1.00 93.81 101 ASN A N 1
ATOM 840 C CA . ASN A 1 101 ? 5.276 2.409 -17.225 1.00 93.81 101 ASN A CA 1
ATOM 841 C C . ASN A 1 101 ? 4.727 1.661 -16.005 1.00 93.81 101 ASN A C 1
ATOM 843 O O . ASN A 1 101 ? 3.671 1.037 -16.074 1.00 93.81 101 ASN A O 1
ATOM 847 N N . PHE A 1 102 ? 5.399 1.771 -14.854 1.00 94.75 102 PHE A N 1
ATOM 848 C CA . PHE A 1 102 ? 4.915 1.171 -13.615 1.00 94.75 102 PHE A CA 1
ATOM 849 C C . PHE A 1 102 ? 3.527 1.704 -13.245 1.00 94.75 102 PHE A C 1
ATOM 851 O O . PHE A 1 102 ? 2.640 0.920 -12.912 1.00 94.75 102 PHE A O 1
ATOM 858 N N . LYS A 1 103 ? 3.314 3.024 -13.305 1.00 95.19 103 LYS A N 1
ATOM 859 C CA . LYS A 1 103 ? 2.011 3.637 -13.003 1.00 95.19 103 LYS A CA 1
ATOM 860 C C . LYS A 1 103 ? 0.919 3.179 -13.964 1.00 95.19 103 LYS A C 1
ATOM 862 O O . LYS A 1 103 ? -0.178 2.870 -13.513 1.00 95.19 103 LYS A O 1
ATOM 867 N N . GLU A 1 104 ? 1.225 3.115 -15.255 1.00 95.94 104 GLU A N 1
ATOM 868 C CA . GLU A 1 104 ? 0.287 2.675 -16.291 1.00 95.94 104 GLU A CA 1
ATOM 869 C C . GLU A 1 104 ? -0.119 1.211 -16.085 1.00 95.94 104 GLU A C 1
ATOM 871 O O . GLU A 1 104 ? -1.311 0.905 -16.022 1.00 95.94 104 GLU A O 1
ATOM 876 N N . ASN A 1 105 ? 0.853 0.331 -15.844 1.00 95.81 105 ASN A N 1
ATOM 877 C CA . ASN A 1 105 ? 0.607 -1.092 -15.606 1.00 95.81 105 ASN A CA 1
ATOM 878 C C . ASN A 1 105 ? -0.110 -1.365 -14.273 1.00 95.81 105 ASN A C 1
ATOM 880 O O . ASN A 1 105 ? -0.775 -2.388 -14.127 1.00 95.81 105 ASN A O 1
ATOM 884 N N . ASN A 1 106 ? -0.000 -0.455 -13.302 1.00 97.00 106 ASN A N 1
ATOM 885 C CA . ASN A 1 106 ? -0.605 -0.582 -11.973 1.00 97.00 106 ASN A CA 1
ATOM 886 C C . ASN A 1 106 ? -1.792 0.374 -11.763 1.00 97.00 106 ASN A C 1
ATOM 888 O O . ASN A 1 106 ? -2.100 0.745 -10.629 1.00 97.00 106 ASN A O 1
ATOM 892 N N . LYS A 1 107 ? -2.460 0.809 -12.839 1.00 97.12 107 LYS A N 1
ATOM 893 C CA . LYS A 1 107 ? -3.527 1.820 -12.777 1.00 97.12 107 LYS A CA 1
ATOM 894 C C . LYS A 1 107 ? -4.651 1.461 -11.797 1.00 97.12 107 LYS A C 1
ATOM 896 O O . LYS A 1 107 ? -5.160 2.355 -11.124 1.00 97.12 107 LYS A O 1
ATOM 901 N N . LEU A 1 108 ? -5.030 0.185 -11.689 1.00 97.62 108 LEU A N 1
ATOM 902 C CA . LEU A 1 108 ? -6.086 -0.235 -10.766 1.00 97.62 108 LEU A CA 1
ATOM 903 C C . LEU A 1 108 ? -5.633 -0.130 -9.304 1.00 97.62 108 LEU A C 1
ATOM 905 O O . LEU A 1 108 ? -6.403 0.348 -8.476 1.00 97.62 108 LEU A O 1
ATOM 909 N N . ASP A 1 109 ? -4.380 -0.470 -8.994 1.00 96.88 109 ASP A N 1
ATOM 910 C CA . ASP A 1 109 ? -3.824 -0.257 -7.651 1.00 96.88 109 ASP A CA 1
ATOM 911 C C . ASP A 1 109 ? -3.827 1.228 -7.266 1.00 96.88 109 ASP A C 1
ATOM 913 O O . ASP A 1 109 ? -4.137 1.560 -6.123 1.00 96.88 109 ASP A O 1
ATOM 917 N N . TYR A 1 110 ? -3.538 2.132 -8.210 1.00 96.56 110 TYR A N 1
ATOM 918 C CA . TYR A 1 110 ? -3.639 3.576 -7.969 1.00 96.56 110 TYR A CA 1
ATOM 919 C C . TYR A 1 110 ? -5.089 4.022 -7.716 1.00 96.56 110 TYR A C 1
ATOM 921 O O . TYR A 1 110 ? -5.334 4.793 -6.792 1.00 96.56 110 TYR A O 1
ATOM 929 N N . LEU A 1 111 ? -6.066 3.490 -8.459 1.00 96.88 111 LEU A N 1
ATOM 930 C CA . LEU A 1 111 ? -7.488 3.771 -8.211 1.00 96.88 111 LEU A CA 1
ATOM 931 C C . LEU A 1 111 ? -7.960 3.254 -6.845 1.00 96.88 111 LEU A C 1
ATOM 933 O O . LEU A 1 111 ? -8.732 3.931 -6.160 1.00 96.88 111 LEU A O 1
ATOM 937 N N . ILE A 1 112 ? -7.504 2.063 -6.451 1.00 96.69 112 ILE A N 1
ATOM 938 C CA . ILE A 1 112 ? -7.760 1.478 -5.131 1.00 96.69 112 ILE A CA 1
ATOM 939 C C . ILE A 1 112 ? -7.154 2.367 -4.047 1.00 96.69 112 ILE A C 1
ATOM 941 O O . ILE A 1 112 ? -7.851 2.731 -3.102 1.00 96.69 112 ILE A O 1
ATOM 945 N N . TRP A 1 113 ? -5.888 2.754 -4.206 1.00 95.81 113 TRP A N 1
ATOM 946 C CA . TRP A 1 113 ? -5.179 3.620 -3.271 1.00 95.81 113 TRP A CA 1
ATOM 947 C C . TRP A 1 113 ? -5.907 4.947 -3.048 1.00 95.81 113 TRP A C 1
ATOM 949 O O . TRP A 1 113 ? -6.210 5.292 -1.906 1.00 95.81 113 TRP A O 1
ATOM 959 N N . ASP A 1 114 ? -6.262 5.652 -4.123 1.00 96.56 114 ASP A N 1
ATOM 960 C CA . ASP A 1 114 ? -6.955 6.940 -4.036 1.00 96.56 114 ASP A CA 1
ATOM 961 C C . ASP A 1 114 ? -8.320 6.810 -3.347 1.00 96.56 114 ASP A C 1
ATOM 963 O O . ASP A 1 114 ? -8.742 7.691 -2.593 1.00 96.56 114 ASP A O 1
ATOM 967 N N . TYR A 1 115 ? -9.029 5.704 -3.587 1.00 97.31 115 TYR A N 1
ATOM 968 C CA . TYR A 1 115 ? -10.312 5.438 -2.943 1.00 97.31 115 TYR A CA 1
ATOM 969 C C . TYR A 1 115 ? -10.159 5.133 -1.448 1.00 97.31 115 TYR A C 1
ATOM 971 O O . TYR A 1 115 ? -10.875 5.714 -0.628 1.00 97.31 115 TYR A O 1
ATOM 979 N N . CYS A 1 116 ? -9.198 4.280 -1.085 1.00 96.12 116 CYS A N 1
ATOM 980 C CA . CYS A 1 116 ? -8.850 3.990 0.303 1.00 96.12 116 CYS A CA 1
ATOM 981 C C . CYS A 1 116 ? -8.434 5.259 1.051 1.00 96.12 116 CYS A C 1
ATOM 983 O O . CYS A 1 116 ? -8.911 5.485 2.160 1.00 96.12 116 CYS A O 1
ATOM 985 N N . LEU A 1 117 ? -7.623 6.121 0.430 1.00 96.38 117 LEU A N 1
ATOM 986 C CA . LEU A 1 117 ? -7.184 7.378 1.029 1.00 96.38 117 LEU A CA 1
ATOM 987 C C . LEU A 1 117 ? -8.369 8.313 1.303 1.00 96.38 117 LEU A C 1
ATOM 989 O O . LEU A 1 117 ? -8.491 8.839 2.404 1.00 96.38 117 LEU A O 1
ATOM 993 N N . LYS A 1 118 ? -9.303 8.465 0.355 1.00 96.50 118 LYS A N 1
ATOM 994 C CA . LYS A 1 118 ? -10.524 9.268 0.568 1.00 96.50 118 LYS A CA 1
ATOM 995 C C . LYS A 1 118 ? -11.380 8.739 1.720 1.00 96.50 118 LYS A C 1
ATOM 997 O O . LYS A 1 118 ? -11.865 9.522 2.540 1.00 96.50 118 LYS A O 1
ATOM 1002 N N . LYS A 1 119 ? -11.567 7.416 1.800 1.00 95.25 119 LYS A N 1
ATOM 1003 C CA . LYS A 1 119 ? -12.289 6.786 2.918 1.00 95.25 119 LYS A CA 1
ATOM 1004 C C . LYS A 1 119 ? -11.567 7.011 4.242 1.00 95.25 119 LYS A C 1
ATOM 1006 O O . LYS A 1 119 ? -12.216 7.354 5.225 1.00 95.25 119 LYS A O 1
ATOM 1011 N N . TYR A 1 120 ? -10.247 6.857 4.247 1.00 96.44 120 TYR A N 1
ATOM 1012 C CA . TYR A 1 120 ? -9.415 7.082 5.418 1.00 96.44 120 TYR A CA 1
ATOM 1013 C C . TYR A 1 120 ? -9.525 8.520 5.930 1.00 96.44 120 TYR A C 1
ATOM 1015 O O . TYR A 1 120 ? -9.797 8.711 7.107 1.00 96.44 120 TYR A O 1
ATOM 1023 N N . GLU A 1 121 ? -9.402 9.532 5.065 1.00 95.94 121 GLU A N 1
ATOM 1024 C CA . GLU A 1 121 ? -9.532 10.939 5.479 1.00 95.94 121 GLU A CA 1
ATOM 1025 C C . GLU A 1 121 ? -10.941 11.256 6.006 1.00 95.94 121 GLU A C 1
ATOM 1027 O O . GLU A 1 121 ? -11.096 11.977 6.989 1.00 95.94 121 GLU A O 1
ATOM 1032 N N . THR A 1 122 ? -11.980 10.662 5.409 1.00 94.56 122 THR A N 1
ATOM 1033 C CA . THR A 1 122 ? -13.361 10.800 5.905 1.00 94.56 122 THR A CA 1
ATOM 1034 C C . THR A 1 122 ? -13.504 10.218 7.312 1.00 94.56 122 THR A C 1
ATOM 1036 O O . THR A 1 122 ? -14.113 10.831 8.186 1.00 94.56 122 THR A O 1
ATOM 1039 N N . LEU A 1 123 ? -12.931 9.033 7.538 1.00 93.25 123 LEU A N 1
ATOM 1040 C CA . LEU A 1 123 ? -12.937 8.376 8.838 1.00 93.25 123 LEU A CA 1
ATOM 1041 C C . LEU A 1 123 ? -12.127 9.175 9.862 1.00 93.25 123 LEU A C 1
ATOM 1043 O O . LEU A 1 123 ? -12.592 9.394 10.977 1.00 93.25 123 LEU A O 1
ATOM 1047 N N . LYS A 1 124 ? -10.945 9.645 9.464 1.00 93.69 124 LYS A N 1
ATOM 1048 C CA . LYS A 1 124 ? -10.072 10.480 10.279 1.00 93.69 124 LYS A CA 1
ATOM 1049 C C . LYS A 1 124 ? -10.825 11.696 10.800 1.00 93.69 124 LYS A C 1
ATOM 1051 O O . LYS A 1 124 ? -10.957 11.818 12.006 1.00 93.69 124 LYS A O 1
ATOM 1056 N N . ASN A 1 125 ? -11.406 12.500 9.912 1.00 93.69 125 ASN A N 1
ATOM 1057 C CA . ASN A 1 125 ? -12.126 13.723 10.284 1.00 93.69 125 ASN A CA 1
ATOM 1058 C C . ASN A 1 125 ? -13.333 13.477 11.206 1.00 93.69 125 ASN A C 1
ATOM 1060 O O . ASN A 1 125 ? -13.822 14.403 11.845 1.00 93.69 125 ASN A O 1
ATOM 1064 N N . LYS A 1 126 ? -13.857 12.246 11.244 1.00 92.19 126 LYS A N 1
ATOM 1065 C CA . LYS A 1 126 ? -14.970 11.873 12.120 1.00 92.19 126 LYS A CA 1
ATOM 1066 C C . LYS A 1 126 ? -14.514 11.506 13.537 1.00 92.19 126 LYS A C 1
ATOM 1068 O O . LYS A 1 126 ? -15.288 11.678 14.474 1.00 92.19 126 LYS A O 1
ATOM 1073 N N . TYR A 1 127 ? -13.307 10.962 13.695 1.00 88.00 127 TYR A N 1
ATOM 1074 C CA . TYR A 1 127 ? -12.856 10.345 14.950 1.00 88.00 127 TYR A CA 1
ATOM 1075 C C . TYR A 1 127 ? -11.573 10.953 15.535 1.00 88.00 127 TYR A C 1
ATOM 1077 O O . TYR A 1 127 ? -11.234 10.628 16.676 1.00 88.00 127 TYR A O 1
ATOM 1085 N N . LEU A 1 128 ? -10.851 11.801 14.804 1.00 84.81 128 LEU A N 1
ATOM 1086 C CA . LEU A 1 128 ? -9.659 12.535 15.242 1.00 84.81 128 LEU A CA 1
ATOM 1087 C C . LEU A 1 128 ? -9.840 14.024 14.965 1.00 84.81 128 LEU A C 1
ATOM 1089 O O . LEU A 1 128 ? -9.500 14.789 15.891 1.00 84.81 128 LEU A O 1
#

Foldseek 3Di:
DVVLQVVVLVCCVVVVDDVPDASLNSLPPCAQVVCVVLVHDPVCLLVSLVPDPAFADPVCNQLRVVLVCVSVVHDDDDDDDDDDGDHDCSVVPDDPVSVVVSCVSRVVVVVSVVSSVVVVVVSSVVRD

Secondary structure (DSSP, 8-state):
-HHHHHHHHHHHHTTSS-TT--HHHHHHHSTTHHHHHHT--TTTHHHHHHHSS----GGGHHHHHHHHHHHTTPPP------------SGGGG--HHHHHHHHHHTHHHHHHHHHHHHHHHHHHHHH-

pLDDT: mean 90.04, std 7.18, range [67.0, 98.0]

Sequence (128 aa):
MSLRISLYYYEKTHNIINKDRLLTEELELRPNYIANILGCNTDNYKEKINSSFFIGIFEKINESFKLFVKLIESKEVTLPKENVSQKDKQEKNFTSQQIKNFKENNKLDYLIWDYCLKKYETLKNKYL

Radius of gyration: 16.77 Å; chains: 1; bounding box: 38×30×44 Å